Protein AF-A0A1H1LDG2-F1 (afdb_monomer)

Mean predicted aligned error: 10.65 Å

Solvent-accessible surface area (backbone atoms only — not comparable to full-atom values): 5650 Å² total; per-residue (Å²): 138,84,83,82,80,85,80,82,76,79,81,80,80,80,73,67,95,75,85,70,91,80,89,81,53,72,47,80,45,80,45,77,41,80,74,45,84,50,63,72,46,66,35,95,85,76,68,48,74,41,55,20,36,28,32,38,36,29,40,38,37,25,49,75,84,42,78,77,46,74,46,76,77,42,59,30,31,27,36,75,85,83,63,55,73,44,78,100

InterPro domains:
  IPR031493 Zinc-ribbon 15 [PF17032] (42-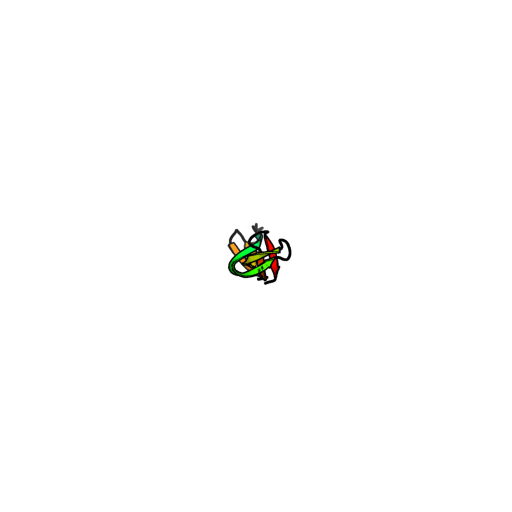86)

Foldseek 3Di:
DDDDDDDDDDDDPPDPPPPDDDDKDKDKDKDKDWPAWDDFDQDPPPRDTDTWTKIWIWIFMDIPNHTDDIDDTFIWTAGPPPGDIDGD

Radius of gyration: 30.77 Å; Cα contacts (8 Å, |Δi|>4): 150; chains: 1; bounding box: 66×24×94 Å

Structure (mmCIF, N/CA/C/O backbone):
data_AF-A0A1H1LDG2-F1
#
_entry.id   AF-A0A1H1LDG2-F1
#
loop_
_atom_site.group_PDB
_atom_site.id
_atom_site.type_symbol
_atom_site.label_atom_id
_atom_site.label_alt_id
_atom_site.label_comp_id
_atom_site.label_asym_id
_atom_site.label_entity_id
_atom_site.label_seq_id
_atom_site.pdbx_PDB_ins_code
_atom_site.Cartn_x
_atom_site.Cartn_y
_atom_site.Cartn_z
_atom_site.occupancy
_atom_site.B_iso_or_equiv
_atom_site.auth_seq_id
_atom_site.auth_comp_id
_atom_site.auth_asym_id
_atom_site.auth_atom_id
_atom_site.pdbx_PDB_model_num
ATOM 1 N N . MET A 1 1 ? -47.866 -16.545 71.061 1.00 46.56 1 MET A N 1
ATOM 2 C CA . MET A 1 1 ? -46.501 -16.560 70.495 1.00 46.56 1 MET A CA 1
ATOM 3 C C . MET A 1 1 ? -46.633 -16.922 69.021 1.00 46.56 1 MET A C 1
ATOM 5 O O . MET A 1 1 ? -46.706 -18.099 68.706 1.00 46.56 1 MET A O 1
ATOM 9 N N . HIS A 1 2 ? -46.796 -15.931 68.140 1.00 50.56 2 HIS A N 1
ATOM 10 C CA . HIS A 1 2 ? -46.805 -16.163 66.692 1.00 50.56 2 HIS A CA 1
ATOM 11 C C . HIS A 1 2 ? -45.392 -15.942 66.160 1.00 50.56 2 HIS A C 1
ATOM 13 O O . HIS A 1 2 ? -44.790 -14.897 66.391 1.00 50.56 2 HIS A O 1
ATOM 19 N N . VAL A 1 3 ? -44.867 -16.984 65.528 1.00 62.16 3 VAL A N 1
ATOM 20 C CA . VAL A 1 3 ? -43.542 -17.043 64.916 1.00 62.16 3 VAL A CA 1
ATOM 21 C C . VAL A 1 3 ? -43.545 -16.135 63.683 1.00 62.16 3 VAL A C 1
ATOM 23 O O . VAL A 1 3 ? -44.463 -16.218 62.870 1.00 62.16 3 VAL A O 1
ATOM 26 N N . GLY A 1 4 ? -42.561 -15.241 63.580 1.00 57.81 4 GLY A N 1
ATOM 27 C CA . GLY A 1 4 ? -42.359 -14.388 62.410 1.00 57.81 4 GLY A CA 1
ATOM 28 C C . GLY A 1 4 ? -41.792 -15.182 61.233 1.00 57.81 4 GLY A C 1
ATOM 29 O O . GLY A 1 4 ? -40.934 -16.044 61.415 1.00 57.81 4 GLY A O 1
ATOM 30 N N . GLU A 1 5 ? -42.277 -14.886 60.032 1.00 66.81 5 GLU A N 1
ATOM 31 C CA . GLU A 1 5 ? -41.796 -15.474 58.781 1.00 66.81 5 GLU A CA 1
ATOM 32 C C . GLU A 1 5 ? -40.501 -14.769 58.328 1.00 66.81 5 GLU A C 1
ATOM 34 O O . GLU A 1 5 ? -40.403 -13.543 58.456 1.00 66.81 5 GLU A O 1
ATOM 39 N N . PRO A 1 6 ? -39.483 -15.495 57.823 1.00 62.91 6 PRO A N 1
ATOM 40 C CA . PRO A 1 6 ? -38.241 -14.875 57.390 1.00 62.91 6 PRO A CA 1
ATOM 41 C C . PRO A 1 6 ? -38.451 -14.037 56.124 1.00 62.91 6 PRO A C 1
ATOM 43 O O . PRO A 1 6 ? -39.092 -14.443 55.153 1.00 62.91 6 PRO A O 1
ATOM 46 N N . SER A 1 7 ? -37.857 -12.848 56.150 1.00 64.31 7 SER A N 1
ATOM 47 C CA . SER A 1 7 ? -37.781 -11.891 55.056 1.00 64.31 7 SER A CA 1
ATOM 48 C C . SER A 1 7 ? -37.178 -12.524 53.796 1.00 64.31 7 SER A C 1
ATOM 50 O O . SER A 1 7 ? -36.024 -12.953 53.773 1.00 64.31 7 SER A O 1
ATOM 52 N N . ARG A 1 8 ? -37.970 -12.546 52.714 1.00 64.88 8 ARG A N 1
ATOM 53 C CA . ARG A 1 8 ? -37.522 -12.868 51.352 1.00 64.88 8 ARG A CA 1
ATOM 54 C C . ARG A 1 8 ? -36.358 -11.952 50.967 1.00 64.88 8 ARG A C 1
ATOM 56 O O . ARG A 1 8 ? -36.541 -10.747 50.804 1.00 64.88 8 ARG A O 1
ATOM 63 N N . GLY A 1 9 ? -35.174 -12.540 50.805 1.00 59.09 9 GLY A N 1
ATOM 64 C CA . GLY A 1 9 ? -34.006 -11.875 50.241 1.00 59.09 9 GLY A CA 1
ATOM 65 C C . GLY A 1 9 ? -34.311 -11.371 48.832 1.00 59.09 9 GLY A C 1
ATOM 66 O O . GLY A 1 9 ? -34.697 -12.143 47.954 1.00 59.09 9 GLY A O 1
ATOM 67 N N . ALA A 1 10 ? -34.167 -10.063 48.638 1.00 63.19 10 ALA A N 1
ATO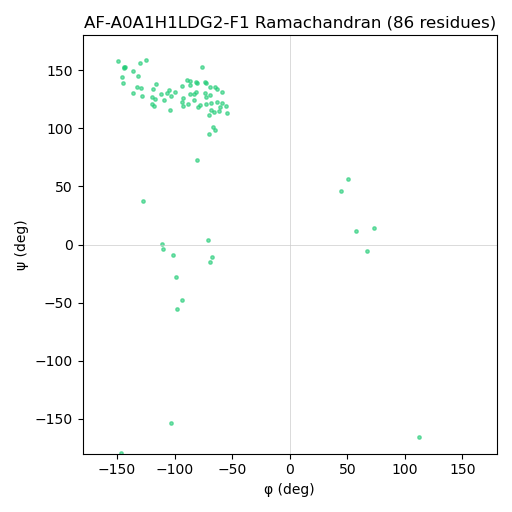M 68 C CA . ALA A 1 10 ? -34.258 -9.420 47.340 1.00 63.19 10 ALA A CA 1
ATOM 69 C C . ALA A 1 10 ? -33.167 -9.982 46.416 1.00 63.19 10 ALA A C 1
ATOM 71 O O . ALA A 1 10 ? -31.974 -9.862 46.698 1.00 63.19 10 ALA A O 1
ATOM 72 N N . GLY A 1 11 ? -33.585 -10.613 45.318 1.00 59.09 11 GLY A N 1
ATOM 73 C CA . GLY A 1 11 ? -32.690 -11.022 44.245 1.00 59.09 11 GLY A CA 1
ATOM 74 C C . GLY A 1 11 ? -32.013 -9.791 43.650 1.00 59.09 11 GLY A C 1
ATOM 75 O O . GLY A 1 11 ? -32.676 -8.926 43.081 1.00 59.09 11 GLY A O 1
ATOM 76 N N . GLY A 1 12 ? -30.694 -9.702 43.805 1.00 59.38 12 GLY A N 1
ATOM 77 C CA . GLY A 1 12 ? -29.887 -8.671 43.170 1.00 59.38 12 GLY A CA 1
ATOM 78 C C . GLY A 1 12 ? -29.886 -8.874 41.659 1.00 59.38 12 GLY A C 1
ATOM 79 O O . GLY A 1 12 ? -29.164 -9.727 41.145 1.00 59.38 12 GLY A O 1
ATOM 80 N N . SER A 1 13 ? -30.685 -8.089 40.936 1.00 65.56 13 SER A N 1
ATOM 81 C CA . SER A 1 13 ? -30.555 -7.967 39.488 1.00 65.56 13 SER A CA 1
ATOM 82 C C . SER A 1 13 ? -29.267 -7.199 39.189 1.00 65.56 13 SER A C 1
ATOM 84 O O . SER A 1 13 ? -29.238 -5.968 39.219 1.00 65.56 13 SER A O 1
ATOM 86 N N . GLY A 1 14 ? -28.178 -7.923 38.940 1.00 63.53 14 GLY A N 1
ATOM 87 C CA . GLY A 1 14 ? -26.957 -7.340 38.399 1.00 63.53 14 GLY A CA 1
ATOM 88 C C . GLY A 1 14 ? -27.229 -6.824 36.990 1.00 63.53 14 GLY A C 1
ATOM 89 O O . GLY A 1 14 ? -27.245 -7.597 36.035 1.00 63.53 14 GLY A O 1
ATOM 90 N N . SER A 1 15 ? -27.474 -5.524 36.850 1.00 67.94 15 SER A N 1
ATOM 91 C CA . SER A 1 15 ? -27.476 -4.860 35.553 1.00 67.94 15 SER A CA 1
ATOM 92 C C . SER A 1 15 ? -26.041 -4.837 35.026 1.00 67.94 15 SER A C 1
ATOM 94 O O . 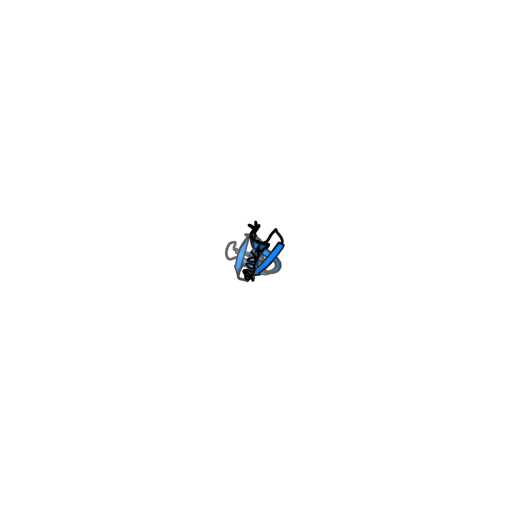SER A 1 15 ? -25.160 -4.223 35.622 1.00 67.94 15 SER A O 1
ATOM 96 N N . ALA A 1 16 ? -25.778 -5.528 33.914 1.00 68.31 16 ALA A N 1
ATOM 97 C CA . ALA A 1 16 ? -24.519 -5.369 33.196 1.00 68.31 16 ALA A CA 1
ATOM 98 C C . ALA A 1 16 ? -24.480 -3.932 32.631 1.00 68.31 16 ALA A C 1
ATOM 100 O O . ALA A 1 16 ? -25.299 -3.608 31.768 1.00 68.31 16 ALA A O 1
ATOM 101 N N . PRO A 1 17 ? -23.567 -3.051 33.084 1.00 68.38 17 PRO A N 1
ATOM 102 C CA . PRO A 1 17 ? -23.600 -1.620 32.755 1.00 68.38 17 PRO A CA 1
ATOM 103 C C . PRO A 1 17 ? -23.230 -1.309 31.292 1.00 68.38 17 PRO A C 1
ATOM 105 O O . PRO A 1 17 ? -23.150 -0.147 30.908 1.00 68.38 17 PRO A O 1
ATOM 108 N N . TYR A 1 18 ? -23.010 -2.337 30.466 1.00 72.69 18 TYR A N 1
ATOM 109 C CA . TYR A 1 18 ? -22.644 -2.242 29.053 1.00 72.69 18 TYR A CA 1
ATOM 110 C C . TYR A 1 18 ? -23.574 -3.074 28.150 1.00 72.69 18 TYR A C 1
ATOM 112 O O . TYR A 1 18 ? -23.144 -3.662 27.163 1.00 72.69 18 TYR A O 1
ATOM 120 N N . ALA A 1 19 ? -24.872 -3.128 28.451 1.00 70.56 19 ALA A N 1
ATOM 121 C CA . ALA A 1 19 ? -25.867 -3.613 27.494 1.00 70.56 19 ALA A CA 1
ATOM 122 C C . ALA A 1 19 ? -26.216 -2.495 26.487 1.00 70.56 19 ALA A C 1
ATOM 124 O O . ALA A 1 19 ? -27.271 -1.872 26.573 1.00 70.56 19 ALA A O 1
ATOM 125 N N . GLY A 1 20 ? -25.299 -2.192 25.563 1.00 78.25 20 GLY A N 1
ATOM 126 C CA . GLY A 1 20 ? -25.482 -1.171 24.526 1.00 78.25 20 GLY A CA 1
ATOM 127 C C . GLY A 1 20 ? -24.843 -1.562 23.191 1.00 78.25 20 GLY A C 1
ATOM 128 O O . GLY A 1 20 ? -23.883 -2.329 23.154 1.00 78.25 20 GLY A O 1
ATOM 129 N N . ALA A 1 21 ? -25.378 -1.040 22.083 1.00 81.56 21 ALA A N 1
ATOM 130 C CA . ALA A 1 21 ?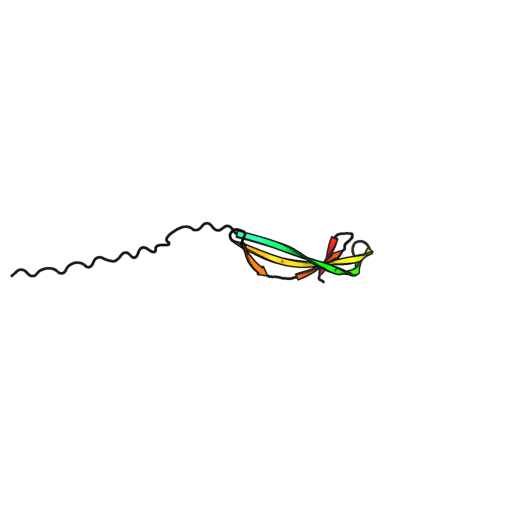 -24.811 -1.230 20.748 1.00 81.56 21 ALA A CA 1
ATOM 131 C C . ALA A 1 21 ? -23.657 -0.243 20.502 1.00 81.56 21 ALA A C 1
ATOM 133 O O . ALA A 1 21 ? -23.804 0.959 20.719 1.00 81.56 21 ALA A O 1
ATOM 134 N N . VAL A 1 22 ? -22.517 -0.748 20.023 1.00 85.00 22 VAL A N 1
ATOM 135 C CA . VAL A 1 22 ? -21.343 0.065 19.668 1.00 85.00 22 VAL A CA 1
ATOM 136 C C . VAL A 1 22 ? -21.265 0.207 18.151 1.00 85.00 22 VAL A C 1
ATOM 138 O O . VAL A 1 22 ? -21.254 -0.787 17.427 1.00 85.00 22 VAL A O 1
ATOM 141 N N . PHE A 1 23 ? -21.160 1.441 17.663 1.00 90.06 23 PHE A N 1
ATOM 142 C CA . PHE A 1 23 ? -20.899 1.723 16.253 1.00 90.06 23 PHE A CA 1
ATOM 143 C C . PHE A 1 23 ? -19.393 1.760 16.001 1.00 90.06 23 PHE A C 1
ATOM 145 O O . PHE A 1 23 ? -18.697 2.573 16.599 1.00 90.06 23 PHE A O 1
ATOM 152 N N . LEU A 1 24 ? -18.888 0.904 15.110 1.00 92.81 24 LEU A N 1
ATOM 153 C CA . LEU A 1 24 ? -17.472 0.848 14.744 1.00 92.81 24 LEU A CA 1
ATOM 154 C C . LEU A 1 24 ? -17.261 1.376 13.325 1.00 92.81 24 LEU A C 1
ATOM 156 O O . LEU A 1 24 ? -17.823 0.846 12.368 1.00 92.81 24 LEU A O 1
ATOM 160 N N . LEU A 1 25 ? -16.390 2.374 13.181 1.00 95.75 25 LEU A N 1
ATOM 161 C CA . LEU A 1 25 ? -15.888 2.798 11.876 1.00 95.75 25 LEU A CA 1
ATOM 162 C C . LEU A 1 25 ? -14.590 2.052 11.591 1.00 95.75 25 LEU A C 1
ATOM 164 O O . LEU A 1 25 ? -13.620 2.207 12.332 1.00 95.75 25 LEU A O 1
ATOM 168 N N . PHE A 1 26 ? -14.547 1.262 10.523 1.00 96.06 26 PHE A N 1
ATOM 169 C CA . PHE A 1 26 ? -13.346 0.527 10.140 1.00 96.06 26 PHE A CA 1
ATOM 170 C C . PHE A 1 26 ? -13.004 0.719 8.665 1.00 96.06 26 PHE A C 1
ATOM 172 O O . PHE A 1 26 ? -13.857 1.032 7.840 1.00 96.06 26 PHE A O 1
ATOM 179 N N . GLY A 1 27 ? -11.728 0.534 8.334 1.00 95.88 27 GLY A N 1
ATOM 180 C CA . GLY A 1 27 ? -11.227 0.638 6.969 1.00 95.88 27 GLY A CA 1
ATOM 181 C C . GLY A 1 27 ? -10.114 -0.364 6.706 1.00 95.88 27 GLY A C 1
ATOM 182 O O . GLY A 1 27 ? -9.246 -0.575 7.550 1.00 95.88 27 GLY A O 1
ATOM 183 N N . LEU A 1 28 ? -10.131 -0.974 5.524 1.00 96.25 28 LEU A N 1
ATOM 184 C CA . LEU A 1 28 ? -9.099 -1.890 5.048 1.00 96.25 28 LEU A CA 1
ATOM 185 C C . LEU A 1 28 ? -8.492 -1.322 3.771 1.00 96.25 28 LEU A C 1
ATOM 187 O O . LEU A 1 28 ? -9.192 -1.111 2.786 1.00 96.25 28 LEU A O 1
ATOM 191 N N . ALA A 1 29 ? -7.185 -1.079 3.785 1.00 95.25 29 ALA A N 1
ATOM 192 C CA . ALA A 1 29 ? -6.488 -0.481 2.657 1.00 95.25 29 ALA A CA 1
ATOM 193 C C . ALA A 1 29 ? -5.169 -1.188 2.355 1.00 95.25 29 ALA A C 1
ATOM 195 O O . ALA A 1 29 ? -4.470 -1.673 3.246 1.00 95.25 29 ALA A O 1
ATOM 196 N N . THR A 1 30 ? -4.798 -1.183 1.082 1.00 95.81 30 THR A N 1
ATOM 197 C CA . THR A 1 30 ? -3.430 -1.445 0.640 1.00 95.81 30 THR A CA 1
ATOM 198 C C . THR A 1 30 ? -2.709 -0.112 0.522 1.00 95.81 30 THR A C 1
ATOM 200 O O . THR A 1 30 ? -3.197 0.804 -0.138 1.00 95.81 30 THR A O 1
ATOM 203 N N . ARG A 1 31 ? -1.562 0.024 1.180 1.00 94.62 31 ARG A N 1
ATOM 204 C CA . ARG A 1 31 ? -0.750 1.240 1.170 1.00 94.62 31 ARG A CA 1
ATOM 205 C C . ARG A 1 31 ? 0.617 0.930 0.584 1.00 94.62 31 ARG A C 1
ATOM 207 O O . ARG A 1 31 ? 1.254 -0.048 0.969 1.00 94.62 31 ARG A O 1
ATOM 214 N N . GLN A 1 32 ? 1.072 1.790 -0.314 1.00 94.44 32 GLN A N 1
ATOM 215 C CA . GLN A 1 32 ? 2.397 1.730 -0.915 1.00 94.44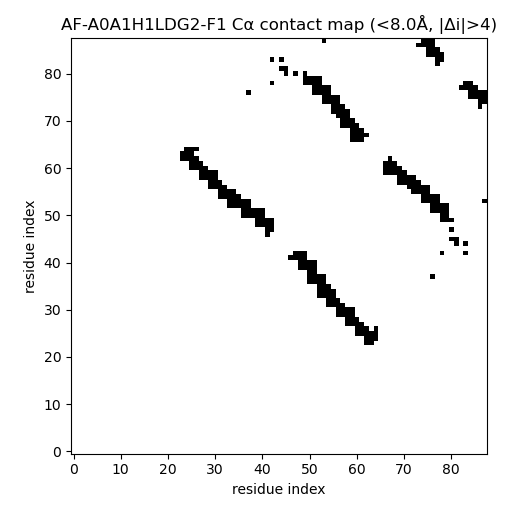 32 GLN A CA 1
ATOM 216 C C . GLN A 1 32 ? 3.278 2.819 -0.305 1.00 94.44 32 GLN A C 1
ATOM 218 O O . GLN A 1 32 ? 2.848 3.960 -0.153 1.00 94.44 32 GLN A O 1
ATOM 223 N N . LYS A 1 33 ? 4.500 2.457 0.085 1.00 93.94 33 LYS A N 1
ATOM 224 C CA . LYS A 1 33 ? 5.506 3.376 0.616 1.00 93.94 33 LYS A CA 1
ATOM 225 C C . LYS A 1 33 ? 6.723 3.369 -0.310 1.00 93.94 33 LYS A C 1
ATOM 227 O O . LYS A 1 33 ? 7.330 2.308 -0.444 1.00 93.94 33 LYS A O 1
ATOM 232 N N . PRO A 1 34 ? 7.105 4.502 -0.920 1.00 93.31 34 PRO A N 1
ATOM 233 C CA . PRO A 1 34 ? 8.335 4.564 -1.698 1.00 93.31 34 PRO A CA 1
ATOM 234 C C . PRO A 1 34 ? 9.538 4.299 -0.784 1.00 93.31 34 PRO A C 1
ATOM 236 O O . PRO A 1 34 ? 9.619 4.829 0.326 1.00 93.31 34 PRO A O 1
ATOM 239 N N . LEU A 1 35 ? 10.444 3.438 -1.242 1.00 93.25 35 LEU A N 1
ATOM 240 C CA . LEU A 1 35 ? 11.714 3.112 -0.590 1.00 93.25 35 LEU A CA 1
ATOM 241 C C . LEU A 1 35 ? 12.904 3.839 -1.237 1.00 93.25 35 LEU A C 1
ATOM 243 O O . LEU A 1 35 ? 13.996 3.807 -0.682 1.00 93.25 35 LEU A O 1
ATOM 247 N N . GLY A 1 36 ? 12.690 4.500 -2.378 1.00 90.38 36 GLY A N 1
ATOM 248 C CA . GLY A 1 36 ? 13.717 5.222 -3.129 1.00 90.38 36 GLY A CA 1
ATOM 249 C C . GLY A 1 36 ? 14.032 4.566 -4.474 1.00 90.38 36 GLY A C 1
ATOM 250 O O . GLY A 1 36 ? 13.270 3.732 -4.970 1.00 90.38 36 GLY A O 1
ATOM 251 N N . ALA A 1 37 ? 15.150 4.972 -5.074 1.00 91.31 37 ALA A N 1
ATOM 252 C CA . ALA A 1 37 ? 15.638 4.408 -6.326 1.00 91.31 37 ALA A CA 1
ATOM 253 C C . ALA A 1 37 ? 16.213 2.994 -6.117 1.00 91.31 37 ALA A C 1
ATOM 255 O O . ALA A 1 37 ? 16.887 2.719 -5.125 1.00 91.31 37 ALA A O 1
ATOM 256 N N . GLY A 1 38 ? 15.915 2.098 -7.051 1.00 89.81 38 GLY A N 1
ATOM 257 C CA . GLY A 1 38 ? 16.460 0.750 -7.156 1.00 89.81 38 GLY A CA 1
ATOM 258 C C . GLY A 1 38 ? 17.526 0.647 -8.239 1.00 89.81 38 GLY A C 1
ATOM 259 O O . GLY A 1 38 ? 18.197 1.623 -8.570 1.00 89.81 38 GLY A O 1
ATOM 260 N N . ALA A 1 39 ? 17.692 -0.555 -8.787 1.00 89.50 39 ALA A N 1
ATOM 261 C CA . ALA A 1 39 ? 18.670 -0.806 -9.839 1.00 89.50 39 ALA A CA 1
ATOM 262 C C . ALA A 1 39 ? 18.206 -0.266 -11.204 1.00 89.50 39 ALA A C 1
ATOM 264 O O . ALA A 1 39 ? 17.011 -0.218 -11.510 1.00 89.50 39 ALA A O 1
ATOM 265 N N . THR A 1 40 ? 19.168 0.076 -12.060 1.00 94.12 40 THR A N 1
ATOM 266 C CA . THR A 1 40 ? 18.910 0.354 -13.477 1.00 94.12 40 THR A CA 1
ATOM 267 C C . THR A 1 40 ? 18.788 -0.961 -14.232 1.00 94.12 40 THR A C 1
ATOM 269 O O . THR A 1 40 ? 19.731 -1.749 -14.255 1.00 94.12 40 THR A O 1
ATOM 272 N N . ARG A 1 41 ? 17.624 -1.221 -14.837 1.00 91.50 41 ARG A N 1
ATOM 273 C CA . ARG A 1 41 ? 17.359 -2.448 -15.604 1.00 91.50 41 ARG A CA 1
ATOM 274 C C . ARG A 1 41 ? 16.488 -2.156 -16.820 1.00 91.50 41 ARG A C 1
ATOM 276 O O . ARG A 1 41 ? 15.671 -1.233 -16.801 1.00 91.50 41 ARG A O 1
ATOM 283 N N . THR A 1 42 ? 16.621 -2.976 -17.856 1.00 95.00 42 THR A N 1
ATOM 284 C CA . THR A 1 42 ? 15.765 -2.910 -19.046 1.00 95.00 42 THR A CA 1
ATOM 285 C C . THR A 1 42 ? 14.371 -3.443 -18.734 1.00 95.00 42 THR A C 1
ATOM 287 O O . THR A 1 42 ? 14.219 -4.547 -18.214 1.00 95.00 42 THR A O 1
ATOM 290 N N . CYS A 1 43 ? 13.337 -2.658 -19.039 1.00 94.88 43 CYS A N 1
ATOM 291 C CA . CYS A 1 43 ? 11.957 -3.061 -18.789 1.00 94.88 43 CYS A CA 1
ATOM 292 C C . CYS A 1 43 ? 11.473 -4.132 -19.776 1.00 94.88 43 CYS A C 1
ATOM 294 O O . CYS A 1 43 ? 11.552 -3.895 -20.977 1.00 94.88 43 CYS A O 1
ATOM 296 N N . PRO A 1 44 ? 10.876 -5.253 -19.321 1.00 93.12 44 PRO A N 1
ATOM 297 C CA . PRO A 1 44 ? 10.326 -6.257 -20.232 1.00 93.12 44 PRO A CA 1
ATOM 298 C C . PRO A 1 44 ? 9.077 -5.770 -20.981 1.00 93.12 44 PRO A C 1
ATOM 300 O O . PRO A 1 44 ? 8.675 -6.404 -21.946 1.00 93.12 44 PRO A O 1
ATOM 303 N N . ARG A 1 45 ? 8.447 -4.667 -20.540 1.00 95.06 45 ARG A N 1
ATOM 304 C CA . ARG A 1 45 ? 7.236 -4.120 -21.172 1.00 95.06 45 ARG A CA 1
ATOM 305 C C . ARG A 1 45 ? 7.531 -3.042 -22.214 1.00 95.06 45 ARG A C 1
ATOM 307 O O . ARG A 1 45 ? 6.938 -3.058 -23.281 1.00 95.06 45 ARG A O 1
ATOM 314 N N . CYS A 1 46 ? 8.383 -2.069 -21.881 1.00 95.25 46 CYS A N 1
ATOM 315 C CA . CYS A 1 46 ? 8.684 -0.929 -22.760 1.00 95.25 46 CYS A CA 1
ATOM 316 C C . CYS A 1 46 ? 10.106 -0.944 -23.332 1.00 95.25 46 CYS A C 1
ATOM 318 O O . CYS A 1 46 ? 10.468 -0.019 -24.048 1.00 95.25 46 CYS A O 1
ATOM 320 N N . HIS A 1 47 ? 10.914 -1.954 -22.995 1.00 94.69 47 HIS A N 1
ATOM 321 C CA . HIS A 1 47 ? 12.273 -2.184 -23.504 1.00 94.69 47 HIS A CA 1
ATOM 322 C C . HIS A 1 47 ? 13.291 -1.055 -23.284 1.00 94.69 47 HIS A C 1
ATOM 324 O O . HIS A 1 47 ? 14.408 -1.126 -23.784 1.00 94.69 47 HIS A O 1
ATOM 330 N N . ASN A 1 48 ? 12.962 -0.060 -22.461 1.00 93.62 48 ASN A N 1
ATOM 331 C CA . ASN A 1 48 ? 13.884 1.004 -22.081 1.00 93.62 48 ASN A CA 1
ATOM 332 C C . ASN A 1 48 ? 14.692 0.628 -20.834 1.00 93.62 48 ASN A C 1
ATOM 334 O O . ASN A 1 48 ? 14.151 0.053 -19.881 1.00 93.62 48 ASN A O 1
ATOM 338 N N . ALA A 1 49 ? 15.973 0.997 -20.821 1.00 94.81 49 ALA A N 1
ATOM 339 C CA . ALA A 1 49 ? 16.813 0.949 -19.631 1.00 94.81 49 ALA A CA 1
ATOM 340 C C . ALA A 1 49 ? 16.496 2.151 -18.735 1.00 94.81 49 ALA A C 1
ATOM 342 O O . ALA A 1 49 ? 16.608 3.302 -19.151 1.00 94.81 49 ALA A O 1
ATOM 343 N N . THR A 1 50 ? 16.061 1.890 -17.506 1.00 94.69 50 THR A N 1
ATOM 344 C CA . THR A 1 50 ? 15.689 2.946 -16.559 1.00 94.69 50 THR A CA 1
ATOM 345 C C . THR A 1 50 ? 15.955 2.504 -15.131 1.00 94.69 50 THR A C 1
ATOM 347 O O . THR A 1 50 ? 16.032 1.305 -14.853 1.00 94.69 50 THR A O 1
ATOM 350 N N . THR A 1 51 ? 16.098 3.466 -14.226 1.00 94.31 51 THR A N 1
ATOM 351 C CA . THR A 1 51 ? 16.156 3.212 -12.789 1.00 94.31 51 THR A CA 1
ATOM 352 C C . THR A 1 51 ? 14.765 2.833 -12.300 1.00 94.31 51 THR A C 1
ATOM 354 O O . THR A 1 51 ? 13.808 3.595 -12.453 1.00 94.31 51 THR A O 1
ATOM 357 N N . TRP A 1 52 ? 14.631 1.646 -11.718 1.00 95.50 52 TRP A N 1
ATOM 358 C CA . TRP A 1 52 ? 13.351 1.194 -11.179 1.00 95.50 52 TRP A CA 1
ATOM 359 C C . TRP A 1 52 ? 13.123 1.789 -9.792 1.00 95.50 52 TRP A C 1
ATOM 361 O O . TRP A 1 52 ? 14.047 1.875 -8.992 1.00 95.50 52 TRP A O 1
ATOM 371 N N . ALA A 1 53 ? 11.900 2.210 -9.482 1.00 95.38 53 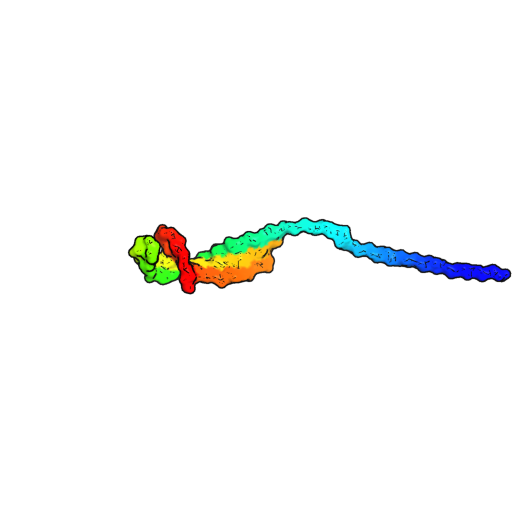ALA A N 1
ATOM 372 C CA . ALA A 1 53 ? 11.535 2.709 -8.162 1.00 95.38 53 ALA A CA 1
ATOM 373 C C . ALA A 1 53 ? 11.218 1.538 -7.225 1.00 95.38 53 ALA A C 1
ATOM 375 O O . ALA A 1 53 ? 10.399 0.684 -7.559 1.00 95.38 53 ALA A O 1
ATOM 376 N N . ARG A 1 54 ? 11.815 1.504 -6.032 1.00 95.94 54 ARG A N 1
ATOM 377 C CA . ARG A 1 54 ? 11.488 0.500 -5.012 1.00 95.94 54 ARG A CA 1
ATOM 378 C C . ARG A 1 54 ? 10.308 0.985 -4.187 1.00 95.94 54 ARG A C 1
ATOM 380 O O . ARG A 1 54 ? 10.310 2.103 -3.671 1.00 95.94 54 ARG A O 1
ATOM 387 N N . VAL A 1 55 ? 9.302 0.139 -4.029 1.00 95.38 55 VAL A N 1
ATOM 388 C CA . VAL A 1 55 ? 8.069 0.446 -3.305 1.00 95.38 55 VAL A CA 1
ATOM 389 C C . VAL A 1 55 ? 7.751 -0.701 -2.360 1.00 95.38 55 VAL A C 1
ATOM 391 O O . VAL A 1 55 ? 7.820 -1.867 -2.727 1.00 95.38 55 VAL A O 1
ATOM 394 N N . ARG A 1 56 ? 7.375 -0.381 -1.124 1.00 95.56 56 ARG A N 1
ATOM 395 C CA . ARG A 1 56 ? 6.888 -1.352 -0.148 1.00 95.56 56 ARG A CA 1
ATOM 396 C C . ARG A 1 56 ? 5.382 -1.259 -0.007 1.00 95.56 56 ARG A C 1
ATOM 398 O O . ARG A 1 56 ? 4.856 -0.268 0.496 1.00 95.56 56 ARG A O 1
ATOM 405 N N . GLU A 1 57 ? 4.692 -2.319 -0.377 1.00 95.50 57 GLU A N 1
ATOM 406 C CA . GLU A 1 57 ? 3.265 -2.479 -0.149 1.00 95.50 57 GLU A CA 1
ATOM 407 C C . GLU A 1 57 ? 3.003 -3.082 1.237 1.00 95.50 57 GLU A C 1
ATOM 409 O O . GLU A 1 57 ? 3.729 -3.968 1.684 1.00 95.50 57 GLU A O 1
ATOM 414 N N . HIS A 1 58 ? 1.971 -2.612 1.936 1.00 96.06 58 HIS A N 1
ATOM 415 C CA . HIS A 1 58 ? 1.453 -3.229 3.155 1.00 96.06 58 HIS A CA 1
ATOM 416 C C . HIS A 1 58 ? -0.069 -3.106 3.226 1.00 96.06 58 HIS A C 1
ATOM 418 O O . HIS A 1 58 ? -0.663 -2.157 2.715 1.00 96.06 58 HIS A O 1
ATOM 424 N N . ARG A 1 59 ? -0.711 -4.058 3.900 1.00 96.25 59 ARG A N 1
ATOM 425 C CA . ARG A 1 59 ? -2.130 -3.974 4.256 1.00 96.25 59 ARG A CA 1
ATOM 426 C C . ARG A 1 59 ? -2.264 -3.231 5.576 1.00 96.25 59 ARG A C 1
ATOM 428 O O . ARG A 1 59 ? -1.464 -3.460 6.479 1.00 96.25 59 ARG A O 1
ATOM 435 N N . GLN A 1 60 ? -3.242 -2.340 5.670 1.00 97.31 60 GLN A N 1
ATOM 436 C CA . GLN A 1 60 ? -3.524 -1.526 6.845 1.00 97.31 60 GLN A CA 1
ATOM 437 C C . GLN A 1 60 ? -5.001 -1.655 7.220 1.00 97.31 60 GLN A C 1
ATOM 439 O O . GLN A 1 60 ? -5.872 -1.422 6.382 1.00 97.31 60 GLN A O 1
ATOM 444 N N . LEU A 1 61 ? -5.256 -1.973 8.488 1.00 97.44 61 LEU A N 1
ATOM 445 C CA . LEU A 1 61 ? -6.562 -1.864 9.129 1.00 97.44 61 LEU A CA 1
ATOM 446 C C . LEU A 1 61 ? -6.600 -0.573 9.946 1.00 97.44 61 LEU A C 1
ATOM 448 O O . LEU A 1 61 ? -5.687 -0.295 10.729 1.00 97.44 61 LEU A O 1
ATOM 452 N N . THR A 1 62 ? -7.659 0.203 9.767 1.00 97.12 62 THR A N 1
ATOM 453 C CA . THR A 1 62 ? -7.948 1.405 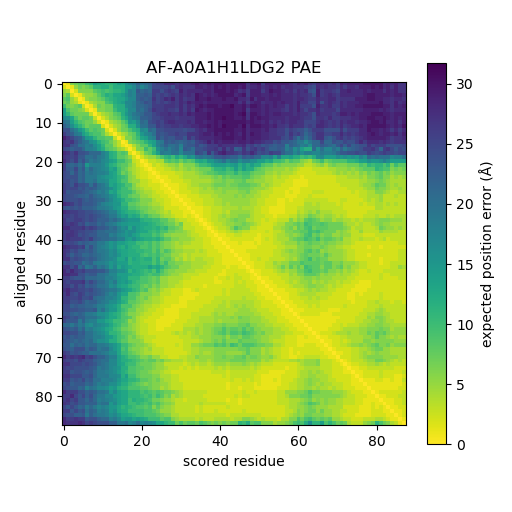10.550 1.00 97.12 62 THR A CA 1
ATOM 454 C C . THR A 1 62 ? -9.239 1.223 11.330 1.00 97.12 62 THR A C 1
ATOM 456 O O . THR A 1 62 ? -10.209 0.735 10.757 1.00 97.12 62 THR A O 1
ATOM 459 N N . LEU A 1 63 ? -9.261 1.655 12.589 1.00 97.19 63 LEU A N 1
ATOM 460 C CA . LEU A 1 63 ? -10.461 1.787 13.418 1.00 97.19 63 LEU A CA 1
ATOM 461 C C . LEU A 1 63 ? -10.597 3.246 13.830 1.00 97.19 63 LEU A C 1
ATOM 463 O O . LEU A 1 63 ? -9.629 3.827 14.310 1.00 97.19 63 LEU A O 1
ATOM 467 N N . PHE A 1 64 ? -11.761 3.849 13.592 1.00 95.00 64 PHE A N 1
ATOM 468 C CA . PHE A 1 64 ? -12.001 5.281 13.794 1.00 95.00 64 PHE A CA 1
ATOM 469 C C . PHE A 1 64 ? -10.851 6.137 13.244 1.00 95.00 64 PHE A C 1
ATOM 471 O O . PHE A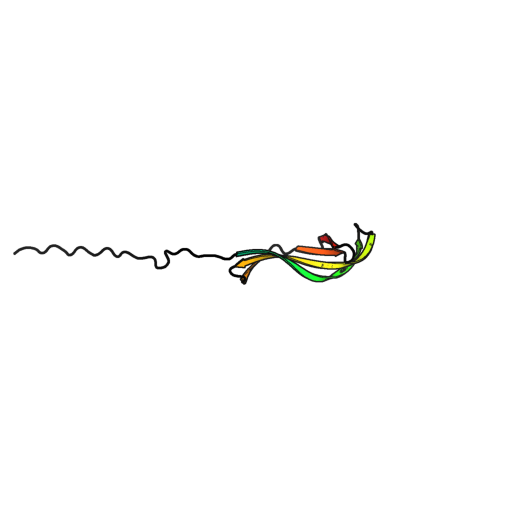 1 64 ? -10.333 7.022 13.915 1.00 95.00 64 PHE A O 1
ATOM 478 N N . PHE A 1 65 ? -10.411 5.818 12.020 1.00 92.31 65 PHE A N 1
ATOM 479 C CA . PHE A 1 65 ? -9.298 6.473 11.315 1.00 92.31 65 PHE A CA 1
ATOM 480 C C . PHE A 1 65 ? -7.897 6.269 11.926 1.00 92.31 65 PHE A C 1
ATOM 482 O O . PHE A 1 65 ? -6.901 6.612 11.289 1.00 92.31 65 PHE A O 1
ATOM 489 N N . VAL A 1 66 ? -7.784 5.623 13.088 1.00 95.12 66 VAL A N 1
ATOM 490 C CA . VAL A 1 66 ? -6.510 5.247 13.709 1.00 95.12 66 VAL A CA 1
ATOM 491 C C . VAL A 1 66 ? -6.011 3.931 13.097 1.00 95.12 66 VAL A C 1
ATOM 493 O O . VAL A 1 66 ? -6.736 2.933 13.108 1.00 95.12 66 VAL A O 1
ATOM 496 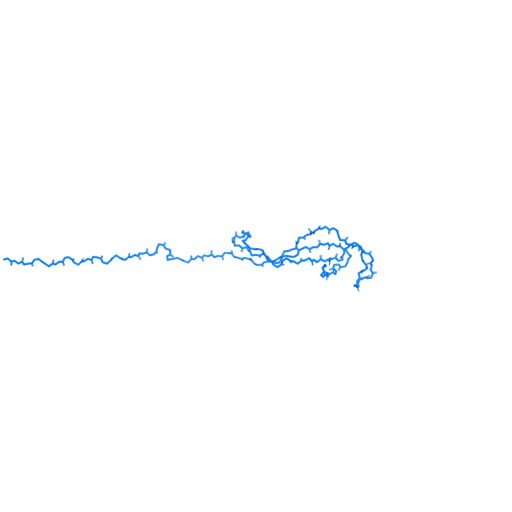N N . PRO A 1 67 ? -4.790 3.873 12.536 1.00 94.06 67 PRO A N 1
ATOM 497 C CA . PRO A 1 67 ? -4.217 2.624 12.043 1.00 94.06 67 PRO A CA 1
ATOM 498 C C . PRO A 1 67 ? -3.869 1.695 13.210 1.00 94.06 67 PRO A C 1
ATOM 500 O O . PRO A 1 67 ? -2.925 1.958 13.948 1.00 94.06 67 PRO A O 1
ATOM 503 N N . VAL A 1 68 ? -4.600 0.588 13.345 1.00 96.50 68 VAL A N 1
ATOM 504 C CA . VAL A 1 68 ? -4.436 -0.360 14.463 1.00 96.50 68 VAL A CA 1
ATOM 505 C C . VAL A 1 68 ? -3.592 -1.578 14.104 1.00 96.50 68 VAL A C 1
ATOM 507 O O . VAL A 1 68 ? -2.933 -2.148 14.965 1.00 96.50 68 VAL A O 1
ATOM 510 N N . ALA A 1 69 ? -3.569 -1.978 12.831 1.00 95.94 69 ALA A N 1
ATOM 511 C CA . ALA A 1 69 ? -2.782 -3.125 12.392 1.00 95.94 69 ALA A CA 1
ATOM 512 C C . ALA A 1 69 ? -2.223 -2.923 10.984 1.00 95.94 69 ALA A C 1
ATOM 514 O O . ALA A 1 69 ? -2.879 -2.355 10.105 1.00 95.94 69 ALA A O 1
ATOM 515 N N . ARG A 1 70 ? -1.001 -3.422 10.758 1.00 95.56 70 ARG A N 1
ATOM 516 C CA . ARG A 1 70 ? -0.345 -3.455 9.444 1.00 95.56 70 ARG A CA 1
ATOM 517 C C . ARG A 1 70 ? 0.331 -4.803 9.204 1.00 95.56 70 ARG A C 1
ATOM 519 O O . ARG A 1 70 ? 1.107 -5.243 10.045 1.00 95.56 70 ARG A O 1
ATOM 526 N N . TRP A 1 71 ? 0.097 -5.427 8.050 1.00 96.38 71 TRP A N 1
ATOM 527 C CA . TRP A 1 71 ? 0.648 -6.751 7.711 1.00 96.38 71 TRP A CA 1
ATOM 528 C C . TRP A 1 71 ? 0.961 -6.898 6.213 1.00 96.38 71 TRP A C 1
ATOM 530 O O . TRP A 1 71 ? 0.776 -5.957 5.439 1.00 96.38 71 TRP A O 1
ATOM 540 N N . LYS A 1 72 ? 1.455 -8.081 5.805 1.00 91.31 72 LYS A N 1
ATOM 541 C CA . LYS A 1 72 ? 1.789 -8.439 4.407 1.00 91.31 72 LYS A CA 1
ATOM 542 C C . LYS A 1 72 ? 2.688 -7.397 3.725 1.00 91.31 72 LYS A C 1
ATOM 544 O O . LYS A 1 72 ? 2.340 -6.859 2.678 1.00 91.31 72 LYS A O 1
ATOM 549 N N . ARG A 1 73 ? 3.847 -7.113 4.328 1.00 93.88 73 ARG A N 1
ATOM 550 C CA . ARG A 1 73 ? 4.858 -6.239 3.716 1.00 93.88 73 ARG A CA 1
ATOM 551 C C . ARG A 1 73 ? 5.454 -6.941 2.493 1.00 93.88 73 ARG A C 1
ATOM 553 O O . ARG A 1 73 ? 5.980 -8.039 2.641 1.00 93.88 73 ARG A O 1
ATOM 560 N N . ARG A 1 74 ? 5.354 -6.330 1.315 1.00 94.50 74 ARG A N 1
ATOM 561 C CA . ARG A 1 74 ? 5.926 -6.835 0.057 1.00 94.50 74 ARG A CA 1
ATOM 562 C C . ARG A 1 74 ? 6.740 -5.733 -0.596 1.00 94.50 74 ARG A C 1
ATOM 564 O O . ARG A 1 74 ? 6.279 -4.596 -0.639 1.00 94.50 74 ARG A O 1
ATOM 571 N N . GLU A 1 75 ? 7.936 -6.056 -1.063 1.00 94.88 75 GLU A N 1
ATOM 572 C CA . GLU A 1 75 ? 8.739 -5.130 -1.858 1.00 94.88 75 GLU A CA 1
ATOM 573 C C . GLU A 1 75 ? 8.488 -5.366 -3.340 1.00 94.88 75 GLU A C 1
ATOM 575 O O . GLU A 1 75 ? 8.372 -6.500 -3.801 1.00 94.88 75 GLU A O 1
ATOM 580 N N . LEU A 1 76 ? 8.347 -4.263 -4.056 1.00 95.00 76 LEU A N 1
ATOM 581 C CA . LEU A 1 76 ? 8.032 -4.203 -5.466 1.00 95.00 76 LEU A CA 1
ATOM 582 C C . LEU A 1 76 ? 9.017 -3.242 -6.126 1.00 95.00 76 LEU A C 1
ATOM 584 O O . LEU A 1 76 ? 9.386 -2.223 -5.536 1.00 95.00 76 LEU A O 1
ATOM 588 N N . GLU A 1 77 ? 9.398 -3.540 -7.357 1.00 95.12 77 GLU A N 1
ATOM 589 C CA . GLU A 1 77 ? 10.107 -2.615 -8.232 1.00 95.12 77 GLU A CA 1
ATOM 590 C C . GLU A 1 77 ? 9.147 -2.131 -9.318 1.00 95.12 77 GLU A C 1
ATOM 592 O O . GLU A 1 77 ? 8.463 -2.925 -9.964 1.00 95.12 77 GLU A O 1
ATOM 597 N N . VAL A 1 78 ? 9.089 -0.817 -9.520 1.00 95.25 78 VAL A N 1
ATOM 598 C CA . VAL A 1 78 ? 8.198 -0.163 -10.481 1.00 95.25 78 VAL A CA 1
ATOM 599 C C . VAL A 1 78 ? 9.034 0.548 -11.540 1.00 95.25 78 VAL A C 1
ATOM 601 O O . VAL A 1 78 ? 9.887 1.374 -11.223 1.00 95.25 78 VAL A O 1
ATOM 604 N N . CYS A 1 79 ? 8.792 0.248 -12.812 1.00 95.00 79 CYS A N 1
ATOM 605 C CA . CYS A 1 79 ? 9.445 0.913 -13.932 1.00 95.00 79 CYS A CA 1
ATOM 606 C C . CYS A 1 79 ? 9.069 2.401 -13.947 1.00 95.00 79 CYS A C 1
ATOM 608 O O . CYS A 1 79 ? 7.890 2.735 -14.075 1.00 95.00 79 CYS A O 1
ATOM 610 N N . GLY A 1 80 ? 10.064 3.291 -13.889 1.00 91.50 80 GLY A N 1
ATOM 611 C CA . GLY A 1 80 ? 9.849 4.742 -13.859 1.00 91.50 80 GLY A CA 1
ATOM 612 C C . GLY A 1 80 ? 9.268 5.348 -15.144 1.00 91.50 80 GLY A C 1
ATOM 613 O O . GLY A 1 80 ? 8.865 6.503 -15.129 1.00 91.50 80 GLY A O 1
ATOM 614 N N . ILE A 1 81 ? 9.211 4.585 -16.243 1.00 93.62 81 ILE A N 1
ATOM 615 C CA . ILE A 1 81 ? 8.700 5.058 -17.540 1.00 93.62 81 ILE A CA 1
ATOM 616 C C . ILE A 1 81 ? 7.245 4.632 -17.754 1.00 93.62 81 ILE A C 1
ATOM 618 O O . ILE A 1 81 ? 6.388 5.464 -18.021 1.00 93.62 81 ILE A O 1
ATOM 622 N N . CYS A 1 82 ? 6.958 3.329 -17.666 1.00 94.81 82 CYS A N 1
ATOM 623 C CA . CYS A 1 82 ? 5.640 2.782 -18.018 1.00 94.81 82 CYS A CA 1
ATOM 624 C C . CYS A 1 82 ? 4.824 2.274 -16.821 1.00 94.81 82 CYS A C 1
ATOM 626 O O . CYS A 1 82 ? 3.705 1.803 -17.008 1.00 94.81 82 CYS A O 1
ATOM 628 N N . GLY A 1 83 ? 5.381 2.294 -15.606 1.00 93.38 83 GLY A N 1
ATOM 629 C CA . GLY A 1 83 ? 4.683 1.841 -14.400 1.00 93.38 83 GLY A CA 1
ATOM 630 C C . GLY A 1 83 ? 4.519 0.322 -14.270 1.00 93.38 83 GLY A C 1
ATOM 631 O O . GLY A 1 83 ? 3.730 -0.134 -13.449 1.00 93.38 83 GLY A O 1
ATOM 632 N N . THR A 1 84 ? 5.234 -0.486 -15.063 1.00 95.56 84 THR A N 1
ATOM 633 C CA . THR A 1 84 ? 5.282 -1.947 -14.852 1.00 95.56 84 THR A CA 1
ATOM 634 C C . THR A 1 84 ? 5.820 -2.267 -13.470 1.00 95.56 84 THR A C 1
ATOM 636 O O . THR A 1 84 ? 6.891 -1.785 -13.115 1.00 95.56 84 THR A O 1
ATOM 639 N N . THR A 1 85 ? 5.120 -3.132 -12.743 1.00 94.81 85 THR A N 1
ATOM 640 C CA . THR A 1 85 ? 5.489 -3.547 -11.390 1.00 94.81 85 THR A CA 1
ATOM 641 C C . THR A 1 85 ? 5.910 -5.007 -11.388 1.00 94.81 85 THR A C 1
ATOM 643 O O . THR A 1 85 ? 5.177 -5.860 -11.890 1.00 94.81 85 THR A O 1
ATOM 646 N N . ILE A 1 86 ? 7.063 -5.296 -10.798 1.00 93.06 86 ILE A N 1
ATOM 647 C CA . ILE A 1 86 ? 7.566 -6.652 -10.562 1.00 93.06 86 ILE A CA 1
ATOM 648 C C . ILE A 1 86 ? 7.869 -6.839 -9.075 1.00 93.06 86 ILE A C 1
ATOM 650 O O . ILE A 1 86 ? 8.029 -5.863 -8.339 1.00 93.06 86 ILE A O 1
ATOM 654 N N . ALA A 1 87 ? 7.918 -8.089 -8.616 1.00 91.06 87 ALA A N 1
ATOM 655 C CA . ALA A 1 87 ? 8.460 -8.382 -7.293 1.00 91.06 87 ALA A CA 1
ATOM 656 C C . ALA A 1 87 ? 9.956 -8.027 -7.274 1.00 91.06 87 ALA A C 1
ATOM 658 O O . ALA A 1 87 ? 10.650 -8.319 -8.250 1.00 91.06 87 ALA A O 1
ATOM 659 N N . ALA A 1 88 ? 10.396 -7.359 -6.203 1.00 80.88 88 ALA A N 1
ATOM 660 C CA . ALA A 1 88 ? 11.803 -7.012 -5.993 1.00 80.88 88 ALA A CA 1
ATOM 661 C C . ALA A 1 88 ? 12.664 -8.249 -5.697 1.00 80.88 88 ALA A C 1
ATOM 663 O O . ALA A 1 88 ? 12.130 -9.184 -5.055 1.00 80.88 88 ALA A O 1
#

Organism: NCBI:txid642780

Nearest PDB structures (foldseek):
  7wir-assembly1_A  TM=3.618E-01  e=1.253E+00  Arthrobacter globiformis
  3wa2-assembly1_X  TM=3.602E-01  e=1.253E+00  Arthrobacter globiformis
  3kii-assembly1_B  TM=3.921E-01  e=1.567E+00  Arthrobacter globiformis
  3kn4-assembly1_A  TM=3.909E-01  e=1.753E+00  Arthrobacter globiformis
  2cwu-assembly1_B  TM=3.574E-01  e=1.482E+00  Arthrobacter globiformis

Secondary structure (DSSP, 8-state):
-PPPPPP---------TT-SPPP--EEEEEEEEEEEEEEEEE-TTT--EEEEEEEEEEEEEEETTEEEEEEEEEEEEEETTT--EEE-

Sequence (88 aa):
MHVGEPSRGAGGSGSAPYAGAVFLLFGLATRQKPLGAGATRTCPRCHNATTWARVREHRQLTLFFVPVARWKRRELEVCGICGTTIAA

pLDDT: mean 87.01, std 13.4, range [46.56, 97.44]